Protein AF-A0A2Z6LYF5-F1 (afdb_monomer_lite)

pLDDT: mean 75.02, std 16.52, range [34.03, 95.31]

Sequence (132 aa):
MELLAIVDITTPNLPRLSSVMFLVAIPRSLKEAKGLLLSCIRDPNPIVFFEPKWLYRLAVEEVPEDDYMTPLSEAEVIRQGCDITLVGWGAQLSIMEQACLDAEKISHEAPVTGGFGAEISASNLERCFSRI

Secondary structure (DSSP, 8-state):
-EEEEESEE--S--TTS-S---EEE--SSHHHHHHHHHHHHH-SS-EEE---TTGGGT------SS---PPTT-EEEEE--SS-EEEE-TTHHHHHHHHHHH------SS-SSSSHHHHHHHHHHHHHHTT-

Organism: Trifolium subterraneum (NCBI:txid3900)

Structure (mmCIF, N/CA/C/O backbone):
data_AF-A0A2Z6LYF5-F1
#
_entry.id   AF-A0A2Z6LYF5-F1
#
loop_
_atom_site.group_PDB
_atom_site.id
_atom_site.type_symbol
_atom_site.label_atom_id
_atom_site.label_alt_id
_atom_site.label_comp_id
_atom_site.label_asym_id
_atom_site.label_entity_id
_atom_site.label_seq_id
_atom_site.pdbx_PDB_ins_code
_atom_site.Cartn_x
_atom_site.Cartn_y
_atom_site.Cartn_z
_atom_site.occupancy
_atom_site.B_iso_or_equiv
_atom_site.auth_seq_id
_atom_site.auth_comp_id
_atom_site.auth_asym_id
_atom_site.auth_atom_id
_atom_site.pdbx_PDB_model_num
ATOM 1 N N . MET A 1 1 ? 4.123 -4.134 -19.861 1.00 67.88 1 MET A N 1
ATOM 2 C CA . MET A 1 1 ? 4.353 -3.882 -18.417 1.00 67.88 1 MET A CA 1
ATOM 3 C C . MET A 1 1 ? 3.033 -3.715 -17.677 1.00 67.88 1 MET A C 1
ATOM 5 O O . MET A 1 1 ? 2.297 -2.776 -17.963 1.00 67.88 1 MET A O 1
ATOM 9 N N . GLU A 1 2 ? 2.726 -4.648 -16.787 1.00 66.94 2 GLU A N 1
ATOM 10 C CA . GLU A 1 2 ? 1.635 -4.574 -15.814 1.00 66.94 2 GLU A CA 1
ATOM 11 C C . GLU A 1 2 ? 2.120 -3.807 -14.574 1.00 66.94 2 GLU A C 1
ATOM 13 O O . GLU A 1 2 ? 3.253 -4.015 -14.144 1.00 66.94 2 GLU A O 1
ATOM 18 N N . LEU A 1 3 ? 1.304 -2.907 -14.023 1.00 64.19 3 LEU A N 1
ATOM 19 C CA . LEU A 1 3 ? 1.626 -2.126 -12.827 1.00 64.19 3 LEU A CA 1
ATOM 20 C C . LEU A 1 3 ? 0.643 -2.472 -11.711 1.00 64.19 3 LEU A C 1
ATOM 22 O O . LEU A 1 3 ? -0.552 -2.186 -11.819 1.00 64.19 3 LEU A O 1
ATOM 26 N N . LEU A 1 4 ? 1.175 -3.056 -10.643 1.00 63.69 4 LEU A N 1
ATOM 27 C CA . LEU A 1 4 ? 0.462 -3.429 -9.433 1.00 63.69 4 LEU A CA 1
ATOM 28 C C . LEU A 1 4 ? 0.837 -2.469 -8.298 1.00 63.69 4 LEU A C 1
ATOM 30 O O . LEU A 1 4 ? 2.010 -2.333 -7.936 1.00 63.6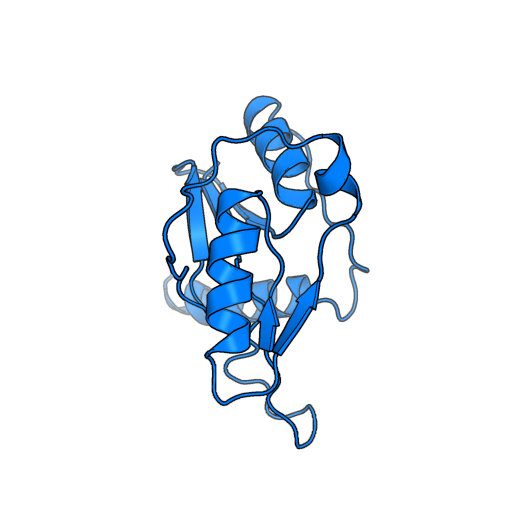9 4 LEU A O 1
ATOM 34 N N . ALA A 1 5 ? -0.174 -1.825 -7.728 1.00 66.12 5 ALA A N 1
ATOM 35 C CA . ALA A 1 5 ? -0.059 -1.011 -6.535 1.00 66.12 5 ALA A CA 1
ATOM 36 C C . ALA A 1 5 ? -0.455 -1.810 -5.303 1.00 66.12 5 ALA A C 1
ATOM 38 O O . ALA A 1 5 ? -1.546 -2.366 -5.228 1.00 66.12 5 ALA A O 1
ATOM 39 N N . ILE A 1 6 ? 0.445 -1.851 -4.330 1.00 69.06 6 ILE A N 1
ATOM 40 C CA . ILE A 1 6 ? 0.172 -2.399 -3.011 1.00 69.06 6 ILE A CA 1
ATOM 41 C C . ILE A 1 6 ? -0.307 -1.254 -2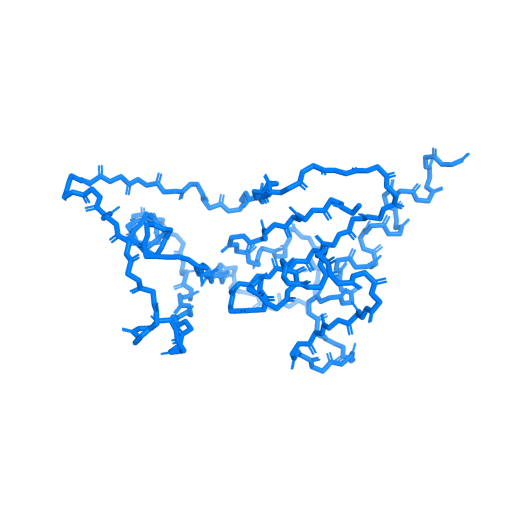.122 1.00 69.06 6 ILE A C 1
ATOM 43 O O . ILE A 1 6 ? 0.392 -0.254 -1.953 1.00 69.06 6 ILE A O 1
ATOM 47 N N . VAL A 1 7 ? -1.501 -1.435 -1.573 1.00 55.34 7 VAL A N 1
ATOM 48 C CA . VAL A 1 7 ? -2.223 -0.474 -0.733 1.00 55.34 7 VAL A CA 1
ATOM 49 C C . VAL A 1 7 ? -1.693 -0.505 0.715 1.00 55.34 7 VAL A C 1
ATOM 51 O O . VAL A 1 7 ? -1.622 0.513 1.411 1.00 55.34 7 VAL A O 1
ATOM 54 N N . ASP A 1 8 ? -1.230 -1.675 1.153 1.00 58.12 8 ASP A N 1
ATOM 55 C CA . ASP A 1 8 ? -0.649 -1.921 2.468 1.00 58.12 8 ASP A CA 1
ATOM 56 C C . ASP A 1 8 ? 0.321 -3.105 2.460 1.00 58.12 8 ASP A C 1
ATOM 58 O O . ASP A 1 8 ? 0.220 -4.064 1.694 1.00 58.12 8 ASP A O 1
ATOM 62 N N . ILE A 1 9 ? 1.285 -3.037 3.365 1.00 60.22 9 ILE A N 1
ATOM 63 C CA . ILE A 1 9 ? 2.280 -4.073 3.573 1.00 60.22 9 ILE A CA 1
ATOM 64 C C . ILE A 1 9 ? 1.795 -4.962 4.720 1.00 60.22 9 ILE A C 1
ATOM 66 O O . ILE A 1 9 ? 2.127 -4.748 5.886 1.00 60.22 9 ILE A O 1
ATOM 70 N N . THR A 1 10 ? 1.001 -5.980 4.394 1.00 51.91 10 THR A N 1
ATOM 71 C CA . THR A 1 10 ? 0.855 -7.160 5.256 1.00 51.91 10 THR A CA 1
ATOM 72 C C . THR A 1 10 ? 2.027 -8.100 5.051 1.00 51.91 10 THR A C 1
ATOM 74 O O . THR A 1 10 ? 2.318 -8.464 3.912 1.00 51.91 10 THR A O 1
ATOM 77 N N . THR A 1 11 ? 2.632 -8.590 6.131 1.00 44.25 11 THR A N 1
ATOM 78 C CA . THR A 1 11 ? 3.380 -9.853 6.113 1.00 44.25 11 THR A CA 1
ATOM 79 C C . THR A 1 11 ? 2.397 -10.974 6.460 1.00 44.25 11 THR A C 1
ATOM 81 O O . THR A 1 11 ? 2.072 -11.170 7.630 1.00 44.25 11 THR A O 1
ATOM 84 N N . PRO A 1 12 ? 1.857 -11.742 5.492 1.00 41.62 12 PRO A N 1
ATOM 85 C CA . PRO A 1 12 ? 0.815 -12.705 5.827 1.00 41.62 12 PRO A CA 1
ATOM 86 C C . PRO A 1 12 ? 1.371 -13.915 6.589 1.00 41.62 12 PRO A C 1
ATOM 88 O O . PRO A 1 12 ? 0.586 -14.660 7.159 1.00 41.62 12 PRO A O 1
ATOM 91 N N . ASN A 1 13 ? 2.694 -14.154 6.575 1.00 40.41 13 ASN A N 1
ATOM 92 C CA . ASN A 1 13 ? 3.312 -15.371 7.118 1.00 40.41 13 ASN A CA 1
ATOM 93 C C . ASN A 1 13 ? 4.835 -15.242 7.367 1.00 40.41 13 ASN A C 1
ATOM 95 O O . ASN A 1 13 ? 5.609 -16.025 6.816 1.00 40.41 13 ASN A O 1
ATOM 99 N N . LEU A 1 14 ? 5.302 -14.308 8.208 1.00 41.56 14 LEU A N 1
ATOM 100 C CA . LEU A 1 14 ? 6.702 -14.344 8.666 1.00 41.56 14 LEU A CA 1
ATOM 101 C C . LEU A 1 14 ? 6.798 -14.920 10.094 1.00 41.56 14 LEU A C 1
ATOM 103 O O . LEU A 1 14 ? 6.453 -14.233 11.054 1.00 41.56 14 LEU A O 1
ATOM 107 N N . PRO A 1 15 ? 7.320 -16.145 10.297 1.00 34.97 15 PRO A N 1
ATOM 108 C CA . PRO A 1 15 ? 7.407 -16.774 11.622 1.00 34.97 15 PRO A CA 1
ATOM 109 C C . PRO A 1 15 ? 8.485 -16.165 12.549 1.00 34.97 15 PRO A C 1
ATOM 111 O O . PRO A 1 15 ? 8.939 -16.835 13.475 1.00 34.97 15 PRO A O 1
ATOM 114 N N . ARG A 1 16 ? 8.969 -14.936 12.301 1.00 35.81 16 ARG A N 1
ATOM 115 C CA . ARG A 1 16 ? 10.198 -14.416 12.937 1.00 35.81 16 ARG A CA 1
ATOM 116 C C . ARG A 1 16 ? 10.210 -12.962 13.416 1.00 35.81 16 ARG A C 1
ATOM 118 O O . ARG A 1 16 ? 11.270 -12.518 13.850 1.00 35.81 16 ARG A O 1
ATOM 125 N N . LEU A 1 17 ? 9.092 -12.237 13.430 1.00 38.41 17 LEU A N 1
ATOM 126 C CA . LEU A 1 17 ? 9.032 -10.935 14.111 1.00 38.41 17 LEU A CA 1
ATOM 127 C C . LEU A 1 17 ? 7.920 -10.918 15.165 1.00 38.41 17 LEU A C 1
ATOM 129 O O . LEU A 1 17 ? 6.801 -11.363 14.951 1.00 38.41 17 LEU A O 1
ATOM 133 N N . SER A 1 18 ? 8.316 -10.500 16.359 1.00 34.03 18 SER A N 1
ATOM 134 C CA . SER A 1 18 ? 7.682 -10.716 17.654 1.00 34.03 18 SER A CA 1
ATOM 135 C C . SER A 1 18 ? 6.362 -9.959 17.869 1.00 34.03 18 SER A C 1
ATOM 137 O O . SER A 1 18 ? 6.326 -8.736 17.805 1.00 34.03 18 SER A O 1
ATOM 139 N N . SER A 1 19 ? 5.334 -10.705 18.276 1.00 39.28 19 SER A N 1
ATOM 140 C CA . SER A 1 19 ? 4.307 -10.358 19.279 1.00 39.28 19 SER A CA 1
ATOM 141 C C . SER A 1 19 ? 3.315 -9.206 19.048 1.00 39.28 19 SER A C 1
ATOM 143 O O . SER A 1 19 ? 2.416 -9.064 19.873 1.00 39.28 19 SER A O 1
ATOM 145 N N . VAL A 1 20 ? 3.387 -8.431 17.963 1.00 43.28 20 VAL A N 1
ATOM 146 C CA . VAL A 1 20 ? 2.321 -7.477 17.592 1.00 43.28 20 VAL A CA 1
ATOM 147 C C . VAL A 1 20 ? 2.127 -7.502 16.075 1.00 43.28 20 VAL A C 1
ATOM 149 O O . VAL A 1 20 ? 3.006 -7.080 15.333 1.00 43.28 20 VAL A O 1
ATOM 152 N N . MET A 1 21 ? 0.981 -8.010 15.617 1.00 61.34 21 MET A N 1
ATOM 153 C CA . MET A 1 21 ? 0.557 -7.936 14.216 1.00 61.34 21 MET A CA 1
ATOM 154 C C . MET A 1 21 ? -0.024 -6.536 13.991 1.00 61.34 21 MET A C 1
ATOM 156 O O . MET A 1 21 ? -1.167 -6.284 14.362 1.00 61.34 21 MET A O 1
ATOM 160 N N . PHE A 1 22 ? 0.776 -5.605 13.474 1.00 68.12 22 PHE A N 1
ATOM 161 C CA . PHE A 1 22 ? 0.287 -4.296 13.041 1.00 68.12 22 PHE A CA 1
ATOM 162 C C . PHE A 1 22 ? 0.385 -4.186 11.522 1.00 68.12 22 PHE A C 1
ATOM 164 O O . PHE A 1 22 ? 1.341 -4.676 10.921 1.00 68.12 22 PHE A O 1
ATOM 171 N N . LEU A 1 23 ? -0.615 -3.561 10.906 1.00 82.50 23 LEU A N 1
ATOM 172 C CA . LEU A 1 23 ? -0.632 -3.315 9.465 1.00 82.50 23 LEU A CA 1
ATOM 173 C C . LEU A 1 23 ? 0.076 -2.000 9.152 1.00 82.50 23 LEU A C 1
ATOM 175 O O . LEU A 1 23 ? 0.086 -1.083 9.976 1.00 82.50 23 LEU A O 1
ATOM 179 N N . VAL A 1 24 ? 0.659 -1.899 7.960 1.00 85.88 24 VAL A N 1
ATOM 180 C CA . VAL A 1 24 ? 1.257 -0.656 7.464 1.00 85.88 24 VAL A CA 1
ATOM 181 C C . VAL A 1 24 ? 0.553 -0.251 6.178 1.00 85.88 24 VAL A C 1
ATOM 183 O O . VAL A 1 24 ? 0.737 -0.908 5.160 1.00 85.88 24 VAL A O 1
ATOM 186 N N . ALA A 1 25 ? -0.219 0.832 6.212 1.00 87.75 25 ALA A N 1
ATOM 187 C CA . ALA A 1 25 ? -0.963 1.343 5.062 1.00 87.75 25 ALA A CA 1
ATOM 188 C C . ALA A 1 25 ? -0.273 2.581 4.466 1.00 87.75 25 ALA A C 1
ATOM 190 O O . ALA A 1 25 ? 0.168 3.471 5.203 1.00 87.75 25 ALA A O 1
ATOM 191 N N . ILE A 1 26 ? -0.156 2.625 3.133 1.00 90.50 26 ILE A N 1
ATOM 192 C CA . ILE A 1 26 ? 0.574 3.676 2.407 1.00 90.50 26 ILE A CA 1
ATOM 193 C C . ILE A 1 26 ? -0.237 4.096 1.166 1.00 90.50 26 ILE A C 1
ATOM 195 O O . ILE A 1 26 ? -0.155 3.423 0.139 1.00 90.50 26 ILE A O 1
ATOM 199 N N . PRO A 1 27 ? -0.988 5.213 1.209 1.00 90.50 27 PRO A N 1
ATOM 200 C CA . PRO A 1 27 ? -1.787 5.662 0.073 1.00 90.50 27 PRO A CA 1
ATOM 201 C C . PRO A 1 27 ? -0.925 6.233 -1.061 1.00 90.50 27 PRO A C 1
ATOM 203 O O . PRO A 1 27 ? 0.146 6.804 -0.835 1.00 90.50 27 PRO A O 1
ATOM 206 N N . ARG A 1 28 ? -1.448 6.162 -2.287 1.00 86.25 28 ARG A N 1
ATOM 207 C CA . ARG A 1 28 ? -0.862 6.725 -3.515 1.00 86.25 28 ARG A CA 1
ATOM 208 C C . ARG A 1 28 ? -1.610 7.944 -4.058 1.00 86.25 28 ARG A C 1
ATOM 210 O O . ARG A 1 28 ? -1.053 8.681 -4.867 1.00 86.25 28 ARG A O 1
ATOM 217 N N . SER A 1 29 ? -2.872 8.144 -3.670 1.00 88.12 29 SER A N 1
ATOM 218 C CA . SER A 1 29 ? -3.725 9.245 -4.144 1.00 88.12 29 SER A CA 1
ATOM 219 C C . SER A 1 29 ? -4.561 9.854 -3.017 1.00 88.12 29 SER A C 1
ATOM 221 O O . SER A 1 29 ? -4.605 9.317 -1.911 1.00 88.12 29 SER A O 1
ATOM 223 N N . LEU A 1 30 ? -5.233 10.982 -3.279 1.00 90.62 30 LEU A N 1
ATOM 224 C CA . LEU A 1 30 ? -6.080 11.629 -2.271 1.00 90.62 30 LEU A CA 1
ATOM 225 C C . LEU A 1 30 ? -7.339 10.809 -1.991 1.00 90.62 30 LEU A C 1
ATOM 227 O O . LEU A 1 30 ? -7.729 10.662 -0.830 1.00 90.62 30 LEU A O 1
ATOM 231 N N . LYS A 1 31 ? -7.952 10.237 -3.038 1.00 90.62 31 LYS A N 1
ATOM 232 C CA . LYS A 1 31 ? -9.095 9.337 -2.851 1.00 90.62 31 LYS A CA 1
ATOM 233 C C . LYS A 1 31 ? -8.712 8.126 -2.014 1.00 90.62 31 LYS A C 1
ATOM 235 O O . LYS A 1 31 ? -9.444 7.745 -1.101 1.00 90.62 31 LYS A O 1
ATOM 240 N N . GLU A 1 32 ? -7.567 7.531 -2.306 1.00 89.94 32 GLU A N 1
ATOM 241 C CA . GLU A 1 32 ? -7.101 6.370 -1.564 1.00 89.94 32 GLU A CA 1
ATOM 242 C C . GLU A 1 32 ? -6.720 6.744 -0.129 1.00 89.94 32 GLU A C 1
ATOM 244 O O . GLU A 1 32 ? -7.096 6.034 0.796 1.00 89.94 32 GLU A O 1
ATOM 249 N N . ALA A 1 33 ? -6.080 7.898 0.086 1.00 91.81 33 ALA A N 1
ATOM 250 C CA . ALA A 1 33 ? -5.750 8.383 1.423 1.00 91.81 33 ALA A CA 1
ATOM 251 C C . ALA A 1 33 ? -6.992 8.500 2.312 1.00 91.81 33 ALA A C 1
ATOM 253 O O . ALA A 1 33 ? -6.977 7.999 3.434 1.00 91.81 33 ALA A O 1
ATOM 254 N N . LYS A 1 34 ? -8.088 9.086 1.807 1.00 93.31 34 LYS A N 1
ATOM 255 C CA . LYS A 1 34 ? -9.348 9.155 2.561 1.00 93.31 34 LYS A CA 1
ATOM 256 C C . LYS A 1 34 ? -9.910 7.759 2.849 1.00 93.31 34 LYS A C 1
ATOM 258 O O . LYS A 1 34 ? -10.216 7.454 4.001 1.00 93.31 34 LYS A O 1
ATOM 263 N N . GLY A 1 35 ? -10.048 6.923 1.820 1.00 93.88 35 GLY A N 1
ATOM 264 C CA . GLY A 1 35 ? -10.667 5.602 1.955 1.00 93.88 35 GLY A CA 1
ATOM 265 C C . GLY A 1 35 ? -9.873 4.660 2.860 1.00 93.88 35 GLY A C 1
ATOM 266 O O . GLY A 1 35 ? -10.457 3.960 3.691 1.00 93.88 35 GLY A O 1
ATOM 267 N N . LEU A 1 36 ? -8.543 4.677 2.761 1.00 93.19 36 LEU A N 1
ATOM 268 C CA . LEU A 1 36 ? -7.673 3.879 3.618 1.00 93.19 36 LEU A CA 1
ATOM 269 C C . LEU A 1 36 ? -7.621 4.402 5.036 1.00 93.19 36 LEU A C 1
ATOM 271 O O . LEU A 1 36 ? -7.697 3.595 5.952 1.00 93.19 36 LEU A O 1
ATOM 275 N N . LEU A 1 37 ? -7.542 5.716 5.244 1.00 94.44 37 LEU A N 1
ATOM 276 C CA . LEU A 1 37 ? -7.523 6.269 6.593 1.00 94.44 37 LEU A CA 1
ATOM 277 C C . LEU A 1 37 ? -8.817 5.930 7.344 1.00 94.44 37 LEU A C 1
ATOM 279 O O . LEU A 1 37 ? -8.764 5.509 8.498 1.00 94.44 37 LEU A O 1
ATOM 283 N N . LEU A 1 38 ? -9.974 6.031 6.680 1.00 94.56 38 LEU A N 1
ATOM 284 C CA . LEU A 1 38 ? -11.255 5.615 7.258 1.00 94.56 38 LEU A CA 1
ATOM 285 C C . LEU A 1 38 ? -11.288 4.118 7.579 1.00 94.56 38 LEU A C 1
ATOM 287 O O . LEU A 1 38 ? -11.817 3.730 8.620 1.00 94.56 38 LEU A O 1
ATOM 291 N N . SER A 1 39 ? -10.696 3.291 6.721 1.00 93.69 39 SER A N 1
ATOM 292 C CA . SER A 1 39 ? -10.584 1.848 6.958 1.00 93.69 39 SER A CA 1
ATOM 293 C C . SER A 1 39 ? -9.649 1.553 8.129 1.00 93.69 39 SER A C 1
ATOM 295 O O . SER A 1 39 ? -9.992 0.753 8.989 1.00 93.69 39 SER A O 1
ATOM 297 N N . CYS A 1 40 ? -8.536 2.285 8.243 1.00 93.06 40 CYS A N 1
ATOM 298 C CA . CYS A 1 40 ? -7.582 2.155 9.340 1.00 93.06 40 CYS A CA 1
ATOM 299 C C . CYS A 1 40 ? -8.191 2.534 10.692 1.00 93.06 40 CYS A C 1
ATOM 301 O O . CYS A 1 40 ? -7.956 1.860 11.686 1.00 93.06 40 CYS A O 1
ATOM 303 N N . ILE A 1 41 ? -8.987 3.608 10.731 1.00 94.38 41 ILE A N 1
ATOM 304 C CA . ILE A 1 41 ? -9.672 4.069 11.949 1.00 94.38 41 ILE A CA 1
ATOM 305 C C . ILE A 1 41 ? -10.720 3.051 12.423 1.00 94.38 41 ILE A C 1
ATOM 307 O O . ILE A 1 41 ? -10.982 2.948 13.621 1.00 94.38 41 ILE A O 1
ATOM 311 N N . ARG A 1 42 ? -11.359 2.337 11.490 1.00 93.56 42 ARG A N 1
ATOM 312 C CA . ARG A 1 42 ? -12.437 1.380 11.777 1.00 93.56 42 ARG A CA 1
ATOM 313 C C . ARG A 1 42 ? -11.937 -0.044 12.018 1.00 93.56 42 ARG A C 1
ATOM 315 O O . ARG A 1 42 ? -12.719 -0.869 12.489 1.00 93.56 42 ARG A O 1
ATOM 322 N N . ASP A 1 43 ? -10.680 -0.334 11.701 1.00 89.88 43 ASP A N 1
ATOM 323 C CA . ASP A 1 43 ? -10.094 -1.653 11.906 1.00 89.88 43 ASP A CA 1
ATOM 324 C C . ASP A 1 43 ? -9.823 -1.912 13.402 1.00 89.88 43 ASP A C 1
ATOM 326 O O . ASP A 1 43 ? -9.351 -1.022 14.115 1.00 89.88 43 ASP A O 1
ATOM 330 N N . PRO A 1 44 ? -10.126 -3.116 13.921 1.00 89.75 44 PRO A N 1
ATOM 331 C CA . PRO A 1 44 ? -9.859 -3.452 15.318 1.00 89.75 44 PRO A CA 1
ATOM 332 C C . PRO A 1 44 ? -8.365 -3.655 15.637 1.00 89.75 44 PRO A C 1
ATOM 334 O O . PRO A 1 44 ? -8.012 -3.740 16.816 1.00 89.75 44 PRO A O 1
ATOM 337 N N . ASN A 1 45 ? -7.491 -3.771 14.632 1.00 86.44 45 ASN A N 1
ATOM 338 C CA . ASN A 1 45 ? -6.057 -3.999 14.797 1.00 86.44 45 ASN A CA 1
ATOM 339 C C . ASN A 1 45 ? -5.267 -2.679 14.800 1.00 86.44 45 ASN A C 1
ATOM 341 O O . ASN A 1 45 ? -5.700 -1.682 14.225 1.00 86.44 45 ASN A O 1
ATOM 345 N N . PRO A 1 46 ? -4.074 -2.640 15.419 1.00 87.62 46 PRO A N 1
ATOM 346 C CA . PRO A 1 46 ? -3.199 -1.479 15.314 1.00 87.62 46 PRO A CA 1
ATOM 347 C C . PRO A 1 46 ? -2.684 -1.317 13.877 1.00 87.62 46 PRO A C 1
ATOM 349 O O . PRO A 1 46 ? -2.092 -2.239 13.314 1.00 87.62 46 PRO A O 1
ATOM 352 N N . ILE A 1 47 ? -2.859 -0.125 13.302 1.00 88.81 47 ILE A N 1
ATOM 353 C CA . ILE A 1 47 ? -2.402 0.193 11.944 1.00 88.81 47 ILE A CA 1
ATOM 354 C C . ILE A 1 47 ? -1.526 1.442 11.964 1.00 88.81 47 ILE A C 1
ATOM 356 O O . ILE A 1 47 ? -1.878 2.467 12.546 1.00 88.81 47 ILE A O 1
ATOM 360 N N . VAL A 1 48 ? -0.369 1.349 11.313 1.00 90.31 48 VAL A N 1
ATOM 361 C CA . VAL A 1 48 ? 0.530 2.471 11.053 1.00 90.31 48 VAL A CA 1
ATOM 362 C C . VAL A 1 48 ? 0.218 3.017 9.665 1.00 90.31 48 VAL A C 1
ATOM 364 O O . VAL A 1 48 ? 0.385 2.325 8.664 1.00 90.31 48 VAL A O 1
ATOM 367 N N . PHE A 1 49 ? -0.222 4.268 9.605 1.00 91.44 49 PHE A N 1
ATOM 368 C CA . PHE A 1 49 ? -0.544 4.946 8.355 1.00 91.44 49 PHE A CA 1
ATOM 369 C C . PHE A 1 49 ? 0.592 5.902 7.970 1.00 91.44 49 PHE A C 1
ATOM 371 O O . PHE A 1 49 ? 0.897 6.834 8.718 1.00 91.44 49 PHE A O 1
ATOM 378 N N . PHE A 1 50 ? 1.241 5.673 6.826 1.00 90.56 50 PHE A N 1
ATOM 379 C CA . PHE A 1 50 ? 2.296 6.556 6.321 1.00 90.56 50 PHE A CA 1
ATOM 380 C C . PHE A 1 50 ? 1.770 7.456 5.215 1.00 90.56 50 PHE A C 1
ATOM 382 O O . PHE A 1 50 ? 1.574 7.015 4.090 1.00 90.56 50 PHE A O 1
ATOM 389 N N . GLU A 1 51 ? 1.633 8.745 5.510 1.00 89.88 51 GLU A N 1
ATOM 390 C CA . GLU A 1 51 ? 1.239 9.745 4.519 1.00 89.88 51 GLU A CA 1
ATOM 391 C C . GLU A 1 51 ? 2.472 10.240 3.744 1.00 89.88 51 GLU A C 1
ATOM 393 O O . GLU A 1 51 ? 3.327 10.931 4.315 1.00 89.88 51 GLU A O 1
ATOM 398 N N . PRO A 1 52 ? 2.617 9.911 2.444 1.00 84.00 52 PRO A N 1
ATOM 399 C CA . PRO A 1 52 ? 3.744 10.386 1.654 1.00 84.00 52 PRO A CA 1
ATOM 400 C C . PRO A 1 52 ? 3.651 11.904 1.486 1.00 84.00 52 PRO A C 1
ATOM 402 O O . PRO A 1 52 ? 2.893 12.430 0.669 1.00 84.00 52 PRO A O 1
ATOM 405 N N . LYS A 1 53 ? 4.484 12.625 2.246 1.00 85.31 53 LYS A N 1
ATOM 406 C CA . LYS A 1 53 ? 4.475 14.095 2.328 1.00 85.31 53 LYS A CA 1
ATOM 407 C C . LYS A 1 53 ? 4.574 14.801 0.970 1.00 85.31 53 LYS A C 1
ATOM 409 O O . LYS A 1 53 ? 4.109 15.930 0.823 1.00 85.31 53 LYS A O 1
ATOM 414 N N . TRP A 1 54 ? 5.186 14.144 -0.012 1.00 80.44 54 TRP A N 1
ATOM 415 C CA . TRP A 1 54 ? 5.308 14.627 -1.384 1.00 80.44 54 TRP A CA 1
ATOM 416 C C . TRP A 1 54 ? 3.934 14.870 -2.042 1.00 80.44 54 TRP A C 1
ATOM 418 O O . TRP A 1 54 ? 3.769 15.857 -2.759 1.00 80.44 54 TRP A O 1
ATOM 428 N N . LEU A 1 55 ? 2.923 14.038 -1.753 1.00 79.50 55 LEU A N 1
ATOM 429 C CA . LEU A 1 55 ? 1.598 14.130 -2.379 1.00 79.50 55 LEU A CA 1
ATOM 430 C C . LEU A 1 55 ? 0.780 15.343 -1.920 1.00 79.50 55 LEU A C 1
ATOM 432 O O . LEU A 1 55 ? 0.007 15.867 -2.719 1.00 79.50 55 LEU A O 1
ATOM 436 N N . TYR A 1 56 ? 0.986 15.857 -0.700 1.00 82.12 56 TYR A N 1
ATOM 437 C CA . TYR A 1 56 ? 0.165 16.952 -0.149 1.00 82.12 56 TYR A CA 1
ATOM 438 C C . TYR A 1 56 ? 0.133 18.225 -0.999 1.00 82.12 56 TYR A C 1
ATOM 440 O O . TYR A 1 56 ? -0.787 19.026 -0.865 1.00 82.12 56 TYR A O 1
ATOM 448 N N . ARG A 1 57 ? 1.172 18.471 -1.803 1.00 80.88 57 ARG A N 1
ATOM 449 C CA . ARG A 1 57 ? 1.304 19.705 -2.596 1.00 80.88 57 ARG A CA 1
ATOM 450 C C . ARG A 1 57 ? 1.168 19.492 -4.097 1.00 80.88 57 ARG A C 1
ATOM 452 O O . ARG A 1 57 ? 1.229 20.467 -4.837 1.00 80.88 57 ARG A O 1
ATOM 459 N N . LEU A 1 58 ? 1.051 18.244 -4.539 1.00 74.56 58 LEU A N 1
ATOM 460 C CA . LEU A 1 58 ? 1.116 17.887 -5.956 1.00 74.56 58 LEU A CA 1
ATOM 461 C C . LEU A 1 58 ? -0.140 17.179 -6.444 1.00 74.56 58 LEU A C 1
ATOM 463 O O . LEU A 1 58 ? -0.487 17.320 -7.612 1.00 74.56 58 LEU A O 1
ATOM 467 N N . ALA A 1 59 ? -0.831 16.449 -5.570 1.00 70.88 59 ALA A N 1
ATOM 468 C CA . ALA A 1 59 ? -2.070 15.793 -5.935 1.00 70.88 59 ALA A CA 1
ATOM 469 C C . ALA A 1 59 ? -3.235 16.788 -5.846 1.00 70.88 59 ALA A C 1
ATOM 471 O O . ALA A 1 59 ? -3.485 17.375 -4.795 1.00 70.88 59 ALA A O 1
ATOM 472 N N . VAL A 1 60 ? -3.952 16.964 -6.955 1.00 80.50 60 VAL A N 1
ATOM 473 C CA . VAL A 1 60 ? -5.268 17.606 -6.993 1.00 80.50 60 VAL A CA 1
ATOM 474 C C . VAL A 1 60 ? -6.218 16.587 -7.593 1.00 80.50 60 VAL A C 1
ATOM 476 O O . VAL A 1 60 ? -6.062 16.187 -8.744 1.00 80.50 60 VAL A O 1
ATOM 479 N N . GLU A 1 61 ? -7.169 16.129 -6.793 1.00 86.44 61 GLU A N 1
ATOM 480 C CA . GLU A 1 61 ? -8.119 15.092 -7.173 1.00 86.44 61 GLU A CA 1
ATOM 481 C C . GLU A 1 61 ? -9.474 15.408 -6.536 1.00 86.44 61 GLU A C 1
ATOM 483 O O . GLU A 1 61 ? -9.535 15.901 -5.409 1.00 86.44 61 GLU A O 1
ATOM 488 N N . GLU A 1 62 ? -10.559 15.137 -7.256 1.00 89.69 62 GLU A N 1
ATOM 489 C CA . GLU A 1 62 ? -11.911 15.225 -6.709 1.00 89.69 62 GLU A CA 1
ATOM 490 C C . GLU A 1 62 ? -12.135 14.075 -5.724 1.00 89.69 62 GLU A C 1
ATOM 492 O O . GLU A 1 62 ? -12.167 12.914 -6.121 1.00 89.69 62 GLU A O 1
ATOM 497 N N . VAL A 1 63 ? -12.272 14.378 -4.437 1.00 92.38 63 VAL A N 1
ATOM 498 C CA . VAL A 1 63 ? -12.504 13.367 -3.401 1.00 92.38 63 VAL A CA 1
ATOM 499 C C . VAL A 1 63 ? -13.980 13.406 -3.005 1.00 92.38 63 VAL A C 1
ATOM 501 O O . VAL A 1 63 ? -14.454 14.482 -2.641 1.00 92.38 63 VAL A O 1
ATOM 504 N N . PRO A 1 64 ? -14.710 12.272 -3.042 1.00 93.44 64 PRO A N 1
ATOM 505 C CA . PRO A 1 64 ? -16.094 12.224 -2.576 1.00 93.44 64 PRO A CA 1
ATOM 506 C C . PRO A 1 64 ? -16.212 12.761 -1.149 1.00 93.44 64 PRO A C 1
ATOM 508 O O . PRO A 1 64 ? -15.364 12.449 -0.312 1.00 93.44 64 PRO A O 1
ATOM 511 N N . GLU A 1 65 ? -17.249 13.544 -0.851 1.00 93.00 65 GLU A N 1
ATOM 512 C CA . GLU A 1 65 ? -17.479 14.067 0.505 1.00 93.00 65 GLU A CA 1
ATOM 513 C C . GLU A 1 65 ? -17.994 12.976 1.451 1.00 93.00 65 GLU A C 1
ATOM 515 O O . GLU A 1 65 ? -17.550 12.903 2.598 1.00 93.00 65 GLU A O 1
ATOM 520 N N . ASP A 1 66 ? -18.816 12.060 0.936 1.00 95.31 66 ASP A N 1
ATOM 521 C CA . ASP A 1 66 ? -19.374 10.936 1.687 1.00 95.31 66 ASP A CA 1
ATOM 522 C C . ASP A 1 66 ? -18.305 9.955 2.183 1.00 95.31 66 ASP A C 1
ATOM 524 O O . ASP A 1 66 ? -17.230 9.795 1.594 1.00 95.31 66 ASP A O 1
ATOM 528 N N . ASP A 1 67 ? -18.617 9.263 3.273 1.00 94.06 67 ASP A N 1
ATOM 529 C CA . ASP A 1 67 ? -17.769 8.216 3.828 1.00 94.06 67 ASP A CA 1
ATOM 530 C C . ASP A 1 67 ? -17.678 7.014 2.885 1.00 94.06 67 ASP A C 1
ATOM 532 O O . ASP A 1 67 ? -18.681 6.395 2.531 1.00 94.06 67 ASP A O 1
ATOM 536 N N . TYR A 1 68 ? -16.452 6.614 2.560 1.00 94.69 68 TYR A N 1
ATOM 537 C CA . TYR A 1 68 ? -16.169 5.351 1.888 1.00 94.69 68 TYR A CA 1
ATOM 538 C C . TYR A 1 68 ? -14.916 4.710 2.475 1.00 94.69 68 TYR A C 1
ATOM 540 O O . TYR A 1 68 ? -14.084 5.373 3.091 1.00 94.69 68 TYR A O 1
ATOM 548 N N . MET A 1 69 ? -14.804 3.398 2.301 1.00 92.75 69 MET A N 1
ATOM 549 C CA . MET A 1 69 ? -13.682 2.599 2.781 1.00 92.75 69 MET A CA 1
ATOM 550 C C . MET A 1 69 ? -13.019 1.915 1.594 1.00 92.75 69 MET A C 1
ATOM 552 O O . MET A 1 69 ? -13.709 1.387 0.722 1.00 92.75 69 MET A O 1
ATOM 556 N N . THR A 1 70 ? -11.692 1.938 1.578 1.00 91.44 70 THR A N 1
ATOM 557 C CA . THR A 1 70 ? -10.878 1.157 0.646 1.00 91.44 70 THR A CA 1
ATOM 558 C C . THR A 1 70 ? -10.431 -0.111 1.369 1.00 91.44 70 THR A C 1
ATOM 560 O O . THR A 1 70 ? -9.948 0.002 2.497 1.00 91.44 70 THR A O 1
ATOM 563 N N . PRO A 1 71 ? -10.594 -1.304 0.776 1.00 88.75 71 PRO A N 1
ATOM 564 C CA . PRO A 1 71 ? -10.202 -2.541 1.434 1.00 88.75 71 PRO A CA 1
ATOM 565 C C . PRO A 1 71 ? -8.713 -2.525 1.794 1.00 88.75 71 PRO A C 1
ATOM 567 O O . PRO A 1 71 ? -7.868 -2.116 0.999 1.00 88.75 71 PRO A O 1
ATOM 570 N N . LEU A 1 72 ? -8.416 -2.958 3.019 1.00 87.50 72 LEU A N 1
ATOM 571 C CA . LEU A 1 72 ? -7.058 -3.227 3.473 1.00 87.50 72 LEU A CA 1
ATOM 572 C C . LEU A 1 72 ? -6.639 -4.620 2.991 1.00 87.50 72 LEU A C 1
ATOM 574 O O . LEU A 1 72 ? -7.466 -5.518 2.843 1.00 87.50 72 LEU A O 1
ATOM 578 N N . SER A 1 73 ? -5.342 -4.806 2.814 1.00 83.75 73 SER A N 1
ATOM 579 C CA . SER A 1 73 ? -4.677 -6.041 2.396 1.00 83.75 73 SER A CA 1
ATOM 580 C C . SER A 1 73 ? -5.024 -6.490 0.982 1.00 83.75 73 SER A C 1
ATOM 582 O O . SER A 1 73 ? -4.937 -7.674 0.649 1.00 83.75 73 SER A O 1
ATOM 584 N N . GLU A 1 74 ? -5.370 -5.527 0.129 1.00 82.62 74 GLU A N 1
ATOM 585 C CA . GLU A 1 74 ? -5.670 -5.736 -1.282 1.00 82.62 74 GLU A CA 1
ATOM 586 C C . GLU A 1 74 ? -4.713 -4.927 -2.158 1.00 82.62 74 GLU A C 1
ATOM 588 O O . GLU A 1 74 ? -4.404 -3.779 -1.871 1.00 82.62 74 GLU A O 1
ATOM 593 N N . ALA A 1 75 ? -4.223 -5.532 -3.240 1.00 82.19 75 ALA A N 1
ATOM 594 C CA . ALA A 1 75 ? -3.417 -4.837 -4.238 1.00 82.19 75 ALA A CA 1
ATOM 595 C C . ALA A 1 75 ? -4.286 -4.468 -5.450 1.00 82.19 75 ALA A C 1
ATOM 597 O O . ALA A 1 75 ? -5.098 -5.270 -5.912 1.00 82.19 75 ALA A O 1
ATOM 598 N N . GLU A 1 76 ? -4.084 -3.273 -5.994 1.00 83.75 76 GLU A N 1
ATOM 599 C CA . GLU A 1 76 ? -4.806 -2.748 -7.151 1.00 83.75 76 GLU A CA 1
ATOM 600 C C . GLU A 1 76 ? -3.944 -2.865 -8.416 1.00 83.75 76 GLU A C 1
ATOM 602 O O . GLU A 1 76 ? -2.808 -2.388 -8.460 1.00 83.75 76 GLU A O 1
ATOM 607 N N . VAL A 1 77 ? -4.476 -3.458 -9.490 1.00 84.88 77 VAL A N 1
ATOM 608 C CA . VAL A 1 77 ? -3.820 -3.402 -10.808 1.00 84.88 77 VAL A CA 1
ATOM 609 C C . VAL A 1 77 ? -4.163 -2.072 -11.472 1.00 84.88 77 VAL A C 1
ATOM 611 O O . VAL A 1 77 ? -5.251 -1.907 -12.019 1.00 84.88 77 VAL A O 1
ATOM 614 N N . ILE A 1 78 ? -3.216 -1.134 -11.459 1.00 84.44 78 ILE A N 1
ATOM 615 C CA . ILE A 1 78 ? -3.375 0.197 -12.064 1.00 84.44 78 ILE A CA 1
ATOM 616 C C . ILE A 1 78 ? -3.307 0.112 -13.592 1.00 84.44 78 ILE A C 1
ATOM 618 O O . ILE A 1 78 ? -4.010 0.830 -14.302 1.00 84.44 78 ILE A O 1
ATOM 622 N N . ARG A 1 79 ? -2.453 -0.772 -14.122 1.00 82.19 79 ARG A N 1
ATOM 623 C CA . ARG A 1 79 ? -2.248 -0.926 -15.566 1.00 82.19 79 ARG A CA 1
ATOM 624 C C . ARG A 1 79 ? -2.046 -2.387 -15.928 1.00 82.19 79 ARG A C 1
ATOM 626 O O . ARG A 1 79 ? -1.173 -3.034 -15.368 1.00 82.19 79 ARG A O 1
ATOM 633 N N . GLN A 1 80 ? -2.794 -2.873 -16.912 1.00 85.00 80 GLN A N 1
ATOM 634 C CA . GLN A 1 80 ? -2.647 -4.224 -17.460 1.00 85.00 80 GLN A CA 1
ATOM 635 C C . GLN A 1 80 ? -1.439 -4.331 -18.409 1.00 85.00 80 GLN A C 1
ATOM 637 O O . GLN A 1 80 ? -1.117 -3.386 -19.137 1.00 85.00 80 GLN A O 1
ATOM 642 N N . GLY A 1 81 ? -0.782 -5.492 -18.437 1.00 83.00 81 GLY A N 1
ATOM 643 C CA . GLY A 1 81 ? 0.312 -5.792 -19.364 1.00 83.00 81 GLY A CA 1
ATOM 644 C C . GLY A 1 81 ? 0.725 -7.264 -19.325 1.00 83.00 81 GLY A C 1
ATOM 645 O O . GLY A 1 81 ? 0.345 -7.980 -18.413 1.00 83.00 81 GLY A O 1
ATOM 646 N N . CYS A 1 82 ? 1.499 -7.726 -20.313 1.00 82.19 82 CYS A N 1
ATOM 647 C CA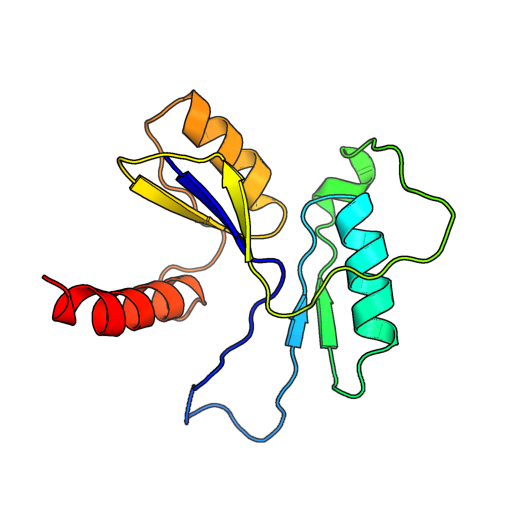 . CYS A 1 82 ? 1.826 -9.155 -20.447 1.00 82.19 82 CYS A CA 1
ATOM 648 C C . CYS A 1 82 ? 3.318 -9.511 -20.339 1.00 82.19 82 CYS A C 1
ATOM 650 O O . CYS A 1 82 ? 3.636 -10.686 -20.200 1.00 82.19 82 CYS A O 1
ATOM 652 N N . ASP A 1 83 ? 4.230 -8.536 -20.402 1.00 82.06 83 ASP A N 1
ATOM 653 C CA . ASP A 1 83 ? 5.673 -8.835 -20.491 1.00 82.06 83 ASP A CA 1
ATOM 654 C 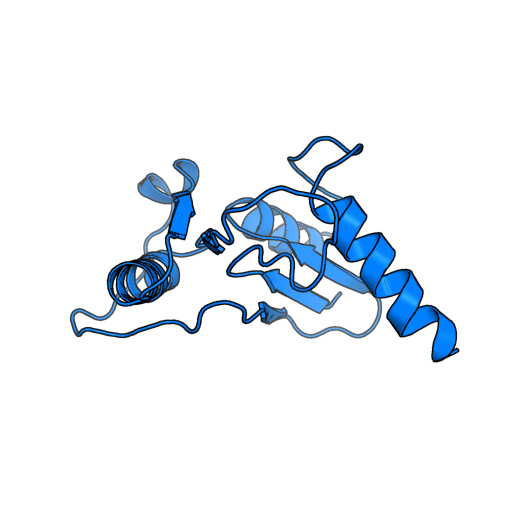C . ASP A 1 83 ? 6.371 -8.898 -19.125 1.00 82.06 83 ASP A C 1
ATOM 656 O O . ASP A 1 83 ? 7.197 -9.768 -18.874 1.00 82.06 83 ASP A O 1
ATOM 660 N N . ILE A 1 84 ? 6.075 -7.931 -18.253 1.00 78.94 84 ILE A N 1
ATOM 661 C CA . ILE A 1 84 ? 6.730 -7.722 -16.954 1.00 78.94 84 ILE A CA 1
ATOM 662 C C . ILE A 1 84 ? 5.684 -7.159 -15.993 1.00 78.94 84 ILE A C 1
ATOM 664 O O . ILE A 1 84 ? 4.962 -6.238 -16.384 1.00 78.94 84 ILE A O 1
ATOM 668 N N . THR A 1 85 ? 5.653 -7.652 -14.754 1.00 79.12 85 THR A N 1
ATOM 669 C CA . THR A 1 85 ? 4.855 -7.084 -13.657 1.00 79.12 85 THR A CA 1
ATOM 670 C C . THR A 1 85 ? 5.741 -6.221 -12.761 1.00 79.12 85 THR A C 1
ATOM 672 O O . THR A 1 85 ? 6.761 -6.677 -12.244 1.00 79.12 85 THR A O 1
ATOM 675 N N . LEU A 1 86 ? 5.348 -4.965 -12.577 1.00 80.19 86 LEU A N 1
ATOM 676 C CA . LEU A 1 86 ? 5.971 -4.008 -11.674 1.00 80.19 86 LEU A CA 1
ATOM 677 C C . LEU A 1 86 ? 5.113 -3.876 -10.417 1.00 80.19 86 LEU A C 1
ATOM 679 O O . LEU A 1 86 ? 3.910 -3.663 -10.519 1.00 80.19 86 LEU A O 1
ATOM 683 N N . VAL A 1 87 ? 5.734 -3.975 -9.242 1.00 82.19 87 VAL A N 1
ATOM 684 C CA . VAL A 1 87 ? 5.044 -3.924 -7.946 1.00 82.19 87 VAL A CA 1
ATOM 685 C C . VAL A 1 87 ? 5.618 -2.788 -7.106 1.00 82.19 87 VAL A C 1
ATOM 687 O O . VAL A 1 87 ? 6.832 -2.728 -6.908 1.00 82.19 87 VAL A O 1
ATOM 690 N N . GLY A 1 88 ? 4.768 -1.878 -6.636 1.00 83.12 88 GLY A N 1
ATOM 691 C CA . GLY A 1 88 ? 5.186 -0.720 -5.844 1.00 83.12 88 GLY A CA 1
ATOM 692 C C . GLY A 1 88 ? 4.074 -0.169 -4.959 1.00 83.12 88 GLY A C 1
ATOM 693 O O . GLY A 1 88 ? 2.950 -0.657 -4.990 1.00 83.12 88 GLY A O 1
ATOM 694 N N . TRP A 1 89 ? 4.394 0.847 -4.160 1.00 84.69 89 TRP A N 1
ATOM 695 C CA . TRP A 1 89 ? 3.467 1.498 -3.228 1.00 84.69 89 TRP A CA 1
ATOM 696 C C . TRP A 1 89 ? 3.823 2.980 -3.051 1.00 84.69 89 TRP A C 1
ATOM 698 O O . TRP A 1 89 ? 4.936 3.409 -3.374 1.00 84.69 89 TRP A O 1
ATOM 708 N N . GLY A 1 90 ? 2.884 3.771 -2.525 1.00 84.50 90 GLY A N 1
ATOM 709 C CA . GLY A 1 90 ? 3.094 5.185 -2.205 1.00 84.50 90 GLY A CA 1
ATOM 710 C C . GLY A 1 90 ? 3.568 6.042 -3.388 1.00 84.50 90 GLY A C 1
ATOM 711 O O . GLY A 1 90 ? 3.178 5.832 -4.536 1.00 84.50 90 GLY A O 1
ATOM 712 N N . ALA A 1 91 ? 4.437 7.021 -3.107 1.00 79.00 91 ALA A N 1
ATOM 713 C CA . ALA A 1 91 ? 4.928 7.987 -4.100 1.00 79.00 91 ALA A CA 1
ATOM 714 C C . ALA A 1 91 ? 5.734 7.349 -5.250 1.00 79.00 91 ALA A C 1
ATOM 716 O O . ALA A 1 91 ? 5.781 7.896 -6.353 1.00 79.00 91 ALA A O 1
ATOM 717 N N . GLN A 1 92 ? 6.323 6.171 -5.023 1.00 78.88 92 GLN A N 1
ATOM 718 C CA . GLN A 1 92 ? 7.088 5.447 -6.036 1.00 78.88 92 GLN A CA 1
ATOM 719 C C . GLN A 1 92 ? 6.221 5.055 -7.244 1.00 78.88 92 GLN A C 1
ATOM 721 O O . GLN A 1 92 ? 6.734 4.961 -8.360 1.00 78.88 92 GLN A O 1
ATOM 726 N N . LEU A 1 93 ? 4.907 4.883 -7.059 1.00 82.25 93 LEU A N 1
ATOM 727 C CA . LEU A 1 93 ? 3.995 4.521 -8.146 1.00 82.25 93 LEU A CA 1
ATOM 728 C C . LEU A 1 93 ? 3.964 5.566 -9.264 1.00 82.25 93 LEU A C 1
ATOM 730 O O . LEU A 1 93 ? 3.935 5.182 -10.428 1.00 82.25 93 LEU A O 1
ATOM 734 N N . SER A 1 94 ? 4.084 6.860 -8.946 1.00 82.25 94 SER A N 1
ATOM 735 C CA . SER A 1 94 ? 4.181 7.917 -9.964 1.00 82.25 94 SER A CA 1
ATOM 736 C C . SER A 1 94 ? 5.439 7.776 -10.830 1.00 82.25 94 SER A C 1
ATOM 738 O O . SER A 1 94 ? 5.401 8.005 -12.036 1.00 82.25 94 SER A O 1
ATOM 740 N N . ILE A 1 95 ? 6.557 7.350 -10.235 1.00 83.44 95 ILE A N 1
ATOM 741 C CA . ILE A 1 95 ? 7.812 7.101 -10.960 1.00 83.44 95 ILE A CA 1
ATOM 742 C C . ILE A 1 95 ? 7.683 5.844 -11.827 1.00 83.44 95 ILE A C 1
ATOM 744 O O . ILE A 1 95 ? 8.169 5.816 -12.955 1.00 83.44 95 ILE A O 1
ATOM 748 N N . MET A 1 96 ? 7.029 4.800 -11.316 1.00 81.56 96 MET A N 1
ATOM 749 C CA . MET A 1 96 ? 6.844 3.530 -12.023 1.00 81.56 96 MET A CA 1
ATOM 750 C C . MET A 1 96 ? 5.857 3.641 -13.183 1.00 81.56 96 MET A C 1
ATOM 752 O O . MET A 1 96 ? 6.060 3.006 -14.215 1.00 81.56 96 MET A O 1
ATOM 756 N N . GLU A 1 97 ? 4.815 4.457 -13.042 1.00 82.44 97 GLU A N 1
ATOM 757 C CA . GLU A 1 97 ? 3.893 4.777 -14.129 1.00 82.44 97 GLU A CA 1
ATOM 758 C C . GLU A 1 97 ? 4.627 5.501 -15.262 1.00 82.44 97 GLU A C 1
ATOM 760 O O . GLU A 1 97 ? 4.535 5.087 -16.418 1.00 82.44 97 GLU A O 1
ATOM 765 N N . GLN A 1 98 ? 5.456 6.494 -14.929 1.00 81.12 98 GLN A N 1
ATOM 766 C CA . GLN A 1 98 ? 6.312 7.159 -15.909 1.00 81.12 98 GLN A CA 1
ATOM 767 C C . GLN A 1 98 ? 7.314 6.179 -16.545 1.00 81.12 98 GLN A C 1
ATOM 769 O O . GLN A 1 98 ? 7.465 6.143 -17.763 1.00 81.12 98 GLN A O 1
ATOM 774 N N . ALA A 1 99 ? 7.935 5.297 -15.757 1.00 80.81 99 ALA A N 1
ATOM 775 C CA . ALA A 1 99 ? 8.820 4.257 -16.278 1.00 80.81 99 ALA A CA 1
ATOM 776 C C . ALA A 1 99 ? 8.090 3.241 -17.177 1.00 80.81 99 ALA A C 1
ATOM 778 O O . ALA A 1 99 ? 8.698 2.718 -18.107 1.00 80.81 99 ALA A O 1
ATOM 779 N N . CYS A 1 100 ? 6.796 2.975 -16.959 1.00 78.19 100 CYS A N 1
ATOM 780 C CA . CYS A 1 100 ? 5.994 2.156 -17.872 1.00 78.19 100 CYS A CA 1
ATOM 781 C C . CYS A 1 100 ? 5.824 2.812 -19.247 1.00 78.19 100 CYS A C 1
ATOM 783 O O . CYS A 1 100 ? 5.700 2.094 -20.241 1.00 78.19 100 CYS A O 1
ATOM 785 N N . LEU A 1 101 ? 5.782 4.147 -19.294 1.00 76.69 101 LEU A N 1
ATOM 786 C CA . LEU A 1 101 ? 5.727 4.923 -20.533 1.00 76.69 101 LEU A CA 1
ATOM 787 C C . LEU A 1 101 ? 7.101 4.989 -21.213 1.00 76.69 101 LEU A C 1
ATOM 789 O O . LEU A 1 101 ? 7.174 4.888 -22.435 1.00 76.69 101 LEU A O 1
ATOM 793 N N . ASP A 1 102 ? 8.171 5.098 -20.423 1.00 66.81 102 ASP A N 1
ATOM 794 C CA . ASP A 1 102 ? 9.536 5.331 -20.917 1.00 66.81 102 ASP A CA 1
ATOM 795 C C . ASP A 1 102 ? 10.346 4.040 -21.168 1.00 66.81 102 ASP A C 1
ATOM 797 O O . ASP A 1 102 ? 11.356 4.071 -21.863 1.00 66.81 102 ASP A O 1
ATOM 801 N N . ALA A 1 103 ? 9.913 2.914 -20.593 1.00 53.38 103 ALA A N 1
ATOM 802 C CA . ALA A 1 103 ? 10.395 1.544 -20.786 1.00 53.38 103 ALA A CA 1
ATOM 803 C C . ALA A 1 103 ? 11.923 1.335 -20.883 1.00 53.38 103 ALA A C 1
ATOM 805 O O . ALA A 1 103 ? 12.391 0.6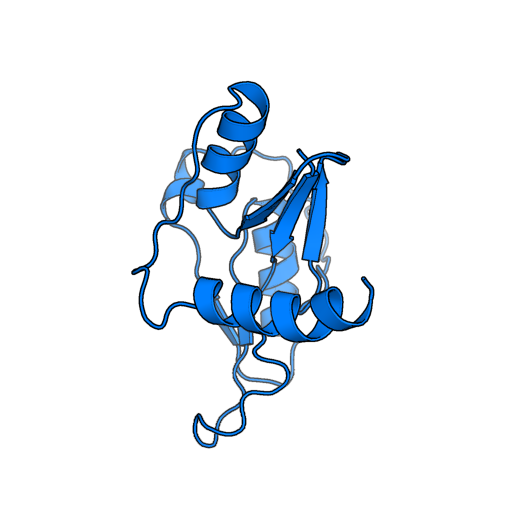11 -21.755 1.00 53.38 103 ALA A O 1
ATOM 806 N N . GLU A 1 104 ? 12.683 1.884 -19.926 1.00 44.59 104 GLU A N 1
ATOM 807 C CA . GLU A 1 104 ? 13.982 1.349 -19.473 1.00 44.59 104 GLU A CA 1
ATOM 808 C C . GLU A 1 104 ? 14.357 1.974 -18.108 1.00 44.59 104 GLU A C 1
ATOM 810 O O . GLU A 1 104 ? 15.079 2.968 -18.054 1.00 44.59 104 GLU A O 1
ATOM 815 N N . LYS A 1 105 ? 13.820 1.467 -16.982 1.00 35.53 105 LYS A N 1
ATOM 816 C CA . LYS A 1 105 ? 14.337 1.727 -15.612 1.00 35.53 105 LYS A CA 1
ATOM 817 C C . LYS A 1 105 ? 13.634 0.875 -14.549 1.00 35.53 105 LYS A C 1
ATOM 819 O O . LYS A 1 105 ? 12.411 0.803 -14.510 1.00 35.53 105 LYS A O 1
ATOM 824 N N . ILE A 1 106 ? 14.421 0.297 -13.643 1.00 43.06 106 ILE A N 1
ATOM 825 C CA . ILE A 1 106 ? 13.966 -0.324 -12.388 1.00 43.06 106 ILE A CA 1
ATOM 826 C C . ILE A 1 106 ? 14.197 0.701 -11.268 1.00 43.06 106 ILE A C 1
ATOM 828 O O . ILE A 1 106 ? 15.281 1.279 -11.200 1.00 43.06 106 ILE A O 1
ATOM 832 N N . SER A 1 107 ? 13.203 0.946 -10.407 1.00 50.38 107 SER A N 1
ATOM 833 C CA . SER A 1 107 ? 13.297 1.914 -9.301 1.00 50.38 107 SER A CA 1
ATOM 834 C C . SER A 1 107 ? 12.734 1.328 -8.008 1.00 50.38 107 SER A C 1
ATOM 836 O O . SER A 1 107 ? 11.664 0.723 -8.031 1.00 50.38 107 SER A O 1
ATOM 838 N N . HIS A 1 108 ? 13.448 1.515 -6.895 1.00 53.12 108 HIS A N 1
ATOM 839 C CA . HIS A 1 108 ? 12.942 1.302 -5.540 1.00 53.12 108 HIS A CA 1
ATOM 840 C C . HIS A 1 108 ? 13.597 2.297 -4.565 1.00 53.12 108 HIS A C 1
ATOM 842 O O . HIS A 1 108 ? 14.791 2.572 -4.674 1.00 53.12 108 HIS A O 1
ATOM 848 N N . GLU A 1 109 ? 12.835 2.836 -3.606 1.00 54.94 109 GLU A N 1
ATOM 849 C CA . GLU A 1 109 ? 13.346 3.831 -2.637 1.00 54.94 109 GLU A CA 1
ATOM 850 C C . GLU A 1 109 ? 13.976 3.204 -1.376 1.00 54.94 109 GLU A C 1
ATOM 852 O O . GLU A 1 109 ? 14.797 3.830 -0.706 1.00 54.94 109 GLU A O 1
ATOM 857 N N . ALA A 1 110 ? 13.618 1.958 -1.046 1.00 58.00 110 ALA A N 1
ATOM 858 C CA . ALA A 1 110 ? 14.105 1.261 0.148 1.00 58.00 110 ALA A CA 1
ATOM 859 C C . ALA A 1 110 ? 15.493 0.612 -0.061 1.00 58.00 110 ALA A C 1
ATOM 861 O O . ALA A 1 110 ? 15.854 0.302 -1.196 1.00 58.00 110 ALA A O 1
ATOM 862 N N . PRO A 1 111 ? 16.271 0.336 1.005 1.00 54.34 111 PRO A N 1
ATOM 863 C CA . PRO A 1 111 ? 17.499 -0.453 0.901 1.00 54.34 111 PRO A CA 1
ATOM 864 C C . PRO A 1 111 ? 17.250 -1.828 0.261 1.00 54.34 111 PRO A C 1
ATOM 866 O O . PRO A 1 111 ? 16.260 -2.489 0.570 1.00 54.34 111 PRO A O 1
ATOM 869 N N . VAL A 1 112 ? 18.176 -2.279 -0.595 1.00 60.88 112 VAL A N 1
ATOM 870 C CA . VAL A 1 112 ? 18.088 -3.580 -1.296 1.00 60.88 112 VAL A CA 1
ATOM 871 C C . VAL A 1 112 ? 18.028 -4.753 -0.304 1.00 60.88 112 VAL A C 1
ATOM 873 O O . VAL A 1 112 ? 17.337 -5.742 -0.534 1.00 60.88 112 VAL A O 1
ATOM 876 N N . THR A 1 113 ? 18.744 -4.656 0.817 1.00 56.81 113 THR A N 1
ATOM 877 C CA . THR A 1 113 ? 18.853 -5.715 1.827 1.00 56.81 113 THR A CA 1
ATOM 878 C C . THR A 1 113 ? 17.828 -5.542 2.948 1.00 56.81 113 THR A C 1
ATOM 880 O O . THR A 1 113 ? 17.816 -4.522 3.631 1.00 56.81 113 THR A O 1
ATOM 883 N N . GLY A 1 114 ? 17.003 -6.571 3.179 1.00 62.47 114 GLY A N 1
ATOM 884 C CA . GLY A 1 114 ? 16.064 -6.635 4.310 1.00 62.47 114 GLY A CA 1
ATOM 885 C C . GLY A 1 114 ? 14.787 -5.800 4.159 1.00 62.47 114 GLY A C 1
ATOM 886 O O . GLY A 1 114 ? 14.001 -5.733 5.099 1.00 62.47 114 GLY A O 1
ATOM 887 N N . GLY A 1 115 ? 14.574 -5.166 3.003 1.00 69.12 115 GLY A N 1
ATOM 888 C CA . GLY A 1 115 ? 13.337 -4.451 2.691 1.00 69.12 115 GLY A CA 1
ATOM 889 C C . GLY A 1 115 ? 12.204 -5.379 2.240 1.00 69.12 115 GLY A C 1
ATOM 890 O O . GLY A 1 115 ? 12.436 -6.516 1.829 1.00 69.12 115 GLY A O 1
ATOM 891 N N . PHE A 1 116 ? 10.974 -4.859 2.233 1.00 72.62 116 PHE A N 1
ATOM 892 C CA . PHE A 1 116 ? 9.780 -5.613 1.826 1.00 72.62 116 PHE A CA 1
ATOM 893 C C . PHE A 1 116 ? 9.849 -6.138 0.378 1.00 72.62 116 PHE A C 1
ATOM 895 O O . PHE A 1 116 ? 9.310 -7.196 0.067 1.00 72.62 116 PHE A O 1
ATOM 902 N N . GLY A 1 117 ? 10.606 -5.468 -0.501 1.00 69.88 117 GLY A N 1
ATOM 903 C CA . GLY A 1 117 ? 10.861 -5.952 -1.864 1.00 69.88 117 GLY A CA 1
ATOM 904 C C . GLY A 1 117 ? 11.571 -7.314 -1.919 1.00 69.88 117 GLY A C 1
ATOM 905 O O . GLY A 1 117 ? 11.303 -8.108 -2.823 1.00 69.88 117 GLY A O 1
ATOM 906 N N . ALA A 1 118 ? 12.423 -7.629 -0.938 1.00 69.69 118 ALA A N 1
ATOM 907 C CA . ALA A 1 118 ? 13.064 -8.939 -0.840 1.00 69.69 118 ALA A CA 1
ATOM 908 C C . ALA A 1 118 ? 12.060 -10.032 -0.431 1.00 69.69 118 ALA A C 1
ATOM 910 O O . ALA A 1 118 ? 12.120 -11.143 -0.954 1.00 69.69 118 ALA A O 1
ATOM 911 N N . GLU A 1 119 ? 11.105 -9.707 0.446 1.00 72.19 119 GLU A N 1
ATOM 912 C CA . GLU A 1 119 ? 10.051 -10.630 0.881 1.00 72.19 119 GLU A CA 1
ATOM 913 C C . GLU A 1 119 ? 9.053 -10.934 -0.243 1.00 72.19 119 GLU A C 1
ATOM 915 O O . GLU A 1 119 ? 8.756 -12.103 -0.494 1.00 72.19 119 GLU A O 1
ATOM 920 N N . ILE A 1 120 ? 8.614 -9.912 -0.992 1.00 74.25 120 ILE A N 1
ATOM 921 C CA . ILE A 1 120 ? 7.787 -10.101 -2.196 1.00 74.25 120 ILE A CA 1
ATOM 922 C C . ILE A 1 120 ? 8.512 -11.008 -3.195 1.00 74.25 120 ILE A C 1
ATOM 924 O O . ILE A 1 120 ? 7.925 -11.955 -3.716 1.00 74.25 120 ILE A O 1
ATOM 928 N N . SER A 1 121 ? 9.798 -10.745 -3.444 1.00 72.31 121 SER A N 1
ATOM 929 C CA . SER A 1 121 ? 10.596 -11.529 -4.393 1.00 72.31 121 SER A CA 1
ATOM 930 C C . SER A 1 121 ? 10.730 -12.991 -3.959 1.00 72.31 121 SER A C 1
ATOM 932 O O . SER A 1 121 ? 10.558 -13.886 -4.783 1.00 72.31 121 SER A O 1
ATOM 934 N N . ALA A 1 122 ? 10.986 -13.244 -2.671 1.00 72.62 122 ALA A N 1
ATOM 935 C CA . ALA A 1 122 ? 11.075 -14.595 -2.121 1.00 72.62 122 ALA A CA 1
ATOM 936 C C . ALA A 1 122 ? 9.732 -15.341 -2.205 1.00 72.62 122 ALA A C 1
ATOM 938 O O . ALA A 1 122 ? 9.684 -16.459 -2.712 1.00 72.62 122 ALA A O 1
ATOM 939 N N . SER A 1 123 ? 8.633 -14.699 -1.792 1.00 72.56 123 SER A N 1
ATOM 940 C CA . SER A 1 123 ? 7.279 -15.269 -1.854 1.00 72.56 123 SER A CA 1
ATOM 941 C C . SER A 1 123 ? 6.851 -15.587 -3.291 1.00 72.56 123 SER A C 1
ATOM 943 O O . SER A 1 123 ? 6.324 -16.668 -3.567 1.00 72.56 123 SER A O 1
ATOM 945 N N . ASN A 1 124 ? 7.129 -14.680 -4.235 1.00 74.31 124 ASN A N 1
ATOM 946 C CA . ASN A 1 124 ? 6.870 -14.906 -5.656 1.00 74.31 124 ASN A CA 1
ATOM 947 C C . ASN A 1 124 ? 7.703 -16.064 -6.196 1.00 74.31 124 ASN A C 1
ATOM 949 O O . ASN A 1 124 ? 7.173 -16.896 -6.929 1.00 74.31 124 ASN A O 1
ATOM 953 N N . LEU A 1 125 ? 8.981 -16.154 -5.822 1.00 71.19 125 LEU A N 1
ATOM 954 C CA . LEU A 1 125 ? 9.830 -17.261 -6.243 1.00 71.19 125 LEU A CA 1
ATOM 955 C C . LEU A 1 125 ? 9.268 -18.597 -5.742 1.00 71.19 125 LEU A C 1
ATOM 957 O O . LEU A 1 125 ? 9.068 -19.497 -6.545 1.00 71.19 125 LEU A O 1
ATOM 961 N N . GLU A 1 126 ? 8.921 -18.722 -4.461 1.00 73.69 126 GLU A N 1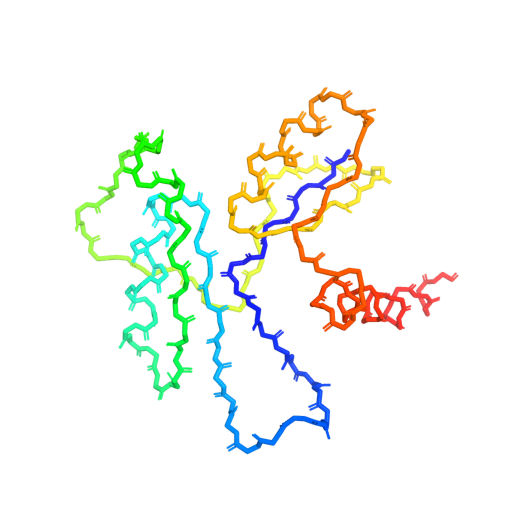
ATOM 962 C CA . GLU A 1 126 ? 8.353 -19.962 -3.910 1.00 73.69 126 GLU A CA 1
ATOM 963 C C . GLU A 1 126 ? 7.032 -20.371 -4.589 1.00 73.69 126 GLU A C 1
ATOM 965 O O . GLU A 1 126 ? 6.813 -21.546 -4.906 1.00 73.69 126 GLU A O 1
ATOM 970 N N . ARG A 1 127 ? 6.143 -19.403 -4.846 1.00 75.44 127 ARG A N 1
ATOM 971 C CA . ARG A 1 127 ? 4.795 -19.660 -5.383 1.00 75.44 127 ARG A CA 1
ATOM 972 C C . ARG A 1 127 ? 4.753 -19.851 -6.894 1.00 75.44 127 ARG A C 1
ATOM 974 O O . ARG A 1 127 ? 3.921 -20.617 -7.380 1.00 75.44 127 ARG A O 1
ATOM 981 N N . CYS A 1 128 ? 5.602 -19.144 -7.632 1.00 74.81 128 CYS A N 1
ATOM 982 C CA . CYS A 1 128 ? 5.588 -19.158 -9.091 1.00 74.81 128 CYS A CA 1
ATOM 983 C C . CYS A 1 128 ? 6.590 -20.159 -9.669 1.00 74.81 128 CYS A C 1
ATOM 985 O O . CYS A 1 128 ? 6.320 -20.708 -10.731 1.00 74.81 128 CYS A O 1
ATOM 987 N N . PHE A 1 129 ? 7.694 -20.466 -8.975 1.00 72.69 129 PHE A N 1
ATOM 988 C CA . PHE A 1 129 ? 8.675 -21.441 -9.465 1.00 72.69 129 PHE A CA 1
ATOM 989 C C . PHE A 1 129 ? 8.095 -22.856 -9.573 1.00 72.69 129 PHE A C 1
ATOM 991 O O . PHE A 1 129 ? 8.435 -23.587 -10.492 1.00 72.69 129 PHE A O 1
ATOM 998 N N . SER A 1 130 ? 7.168 -23.233 -8.686 1.00 55.78 130 SER A N 1
ATOM 999 C CA . SER A 1 130 ? 6.481 -24.536 -8.734 1.00 55.78 130 SER A CA 1
ATOM 1000 C C . SER A 1 130 ? 5.388 -24.642 -9.809 1.00 55.78 130 SER A C 1
ATOM 1002 O O . SER A 1 130 ? 4.786 -25.704 -9.961 1.00 55.78 130 SER A O 1
ATOM 1004 N N . ARG A 1 131 ? 5.102 -23.552 -10.534 1.00 52.84 131 ARG A N 1
ATOM 1005 C CA . ARG A 1 131 ? 4.098 -23.498 -11.612 1.00 52.84 131 ARG A CA 1
ATOM 1006 C C . ARG A 1 131 ? 4.707 -23.514 -13.019 1.00 52.84 131 ARG A C 1
ATOM 1008 O O . ARG A 1 131 ? 3.952 -23.408 -13.984 1.00 52.84 131 ARG A O 1
ATOM 1015 N N . ILE A 1 132 ? 6.031 -23.621 -13.122 1.00 49.38 132 ILE A N 1
ATOM 1016 C CA . ILE A 1 132 ? 6.788 -23.813 -14.369 1.00 49.38 132 ILE A CA 1
ATOM 1017 C C . ILE A 1 132 ? 7.080 -25.306 -14.518 1.00 49.38 132 ILE A C 1
ATOM 1019 O O . ILE A 1 132 ? 6.926 -25.818 -15.647 1.00 49.38 132 ILE A O 1
#

InterPro domains:
  IPR009014 Transketolase C-terminal/Pyruvate-ferredoxin oxidoreductase domain II [G3DSA:3.40.50.920] (72-109)
  IPR009014 Transketolase C-terminal/Pyruvate-ferredoxin oxidoreductase domain II [SSF52922] (67-130)
  IPR029061 Thiamin diphosphate-binding fold [SSF52518] (23-83)

Radius of gyration: 15.81 Å; chains: 1; bounding box: 38×44×40 Å

Foldseek 3Di:
DWEKEAQWDAPPDDPDDDDAREIEGAAAAPQSLQQDVLVCVPDPGHYHYDYPPVCPVPHDDDHDPDDHHDDHPDMDGPGDDDDDYDYDYYNCSVVVVVCVVVVDDDDDDDDPPPDVVVVVVVVCCVVVVVVD